Protein AF-A0A8S3JQF2-F1 (afdb_monomer_lite)

Structure (mmCIF, N/CA/C/O backbone):
data_AF-A0A8S3JQF2-F1
#
_entry.id   AF-A0A8S3JQF2-F1
#
loop_
_atom_site.group_PDB
_atom_site.id
_atom_site.type_symbol
_atom_site.label_atom_id
_atom_site.label_alt_id
_atom_site.label_comp_id
_atom_site.label_asym_id
_atom_site.label_entity_id
_atom_site.label_seq_id
_atom_site.pdbx_PDB_ins_code
_atom_site.Cartn_x
_atom_site.Cartn_y
_atom_site.Cartn_z
_atom_site.occupancy
_atom_site.B_iso_or_equiv
_atom_site.auth_seq_id
_atom_site.auth_comp_id
_atom_site.auth_asym_id
_atom_site.auth_atom_id
_atom_site.pdbx_PDB_model_num
ATOM 1 N N . MET A 1 1 ? 35.660 -14.980 5.069 1.00 62.06 1 MET A N 1
ATOM 2 C CA . MET A 1 1 ? 35.853 -14.081 3.912 1.00 62.06 1 MET A CA 1
ATOM 3 C C . MET A 1 1 ? 34.500 -13.905 3.255 1.00 62.06 1 MET A C 1
ATOM 5 O O . MET A 1 1 ? 33.900 -14.907 2.895 1.00 62.06 1 MET A O 1
ATOM 9 N N . GLU A 1 2 ? 33.985 -12.682 3.187 1.00 73.25 2 GLU A N 1
ATOM 10 C CA . GLU A 1 2 ? 32.688 -12.386 2.568 1.00 73.25 2 GLU A CA 1
ATOM 11 C C . GLU A 1 2 ? 32.911 -12.079 1.079 1.00 73.25 2 GLU A C 1
ATOM 13 O O . GLU A 1 2 ? 33.696 -11.195 0.734 1.00 73.25 2 GLU A O 1
ATOM 18 N N . THR A 1 3 ? 32.297 -12.854 0.183 1.00 85.69 3 THR A N 1
ATOM 19 C CA . THR A 1 3 ? 32.453 -12.703 -1.273 1.00 85.69 3 THR A CA 1
ATOM 20 C C . THR A 1 3 ? 31.316 -11.873 -1.861 1.00 85.69 3 THR A C 1
ATOM 22 O O . THR A 1 3 ? 30.150 -12.138 -1.576 1.00 85.69 3 THR A O 1
ATOM 25 N N . LYS A 1 4 ? 31.636 -10.906 -2.729 1.00 88.94 4 LYS A N 1
ATOM 26 C CA . LYS A 1 4 ? 30.643 -10.084 -3.441 1.00 88.94 4 LYS A CA 1
ATOM 27 C C . LYS A 1 4 ? 30.240 -10.741 -4.763 1.00 88.94 4 LYS A C 1
ATOM 29 O O . LYS A 1 4 ? 31.104 -11.056 -5.576 1.00 88.94 4 LYS A O 1
ATOM 34 N N . LEU A 1 5 ? 28.936 -10.902 -4.989 1.00 93.12 5 LEU A N 1
ATOM 35 C CA . LEU A 1 5 ? 28.374 -11.368 -6.259 1.00 93.12 5 LEU A CA 1
ATOM 36 C C . LEU A 1 5 ? 28.147 -10.180 -7.205 1.00 93.12 5 LEU A C 1
ATOM 38 O O . LEU A 1 5 ? 27.530 -9.190 -6.816 1.00 93.12 5 LEU A O 1
ATOM 42 N N . VAL A 1 6 ? 28.615 -10.293 -8.450 1.00 92.62 6 VAL A N 1
ATOM 43 C CA . VAL A 1 6 ? 28.388 -9.304 -9.515 1.00 92.62 6 VAL A CA 1
ATOM 44 C C . VAL A 1 6 ? 27.830 -10.023 -10.739 1.00 92.62 6 VAL A C 1
ATOM 46 O O . VAL A 1 6 ? 28.471 -10.932 -11.260 1.00 92.62 6 VAL A O 1
ATOM 49 N N . THR A 1 7 ? 26.658 -9.597 -11.212 1.00 92.62 7 THR A N 1
ATOM 50 C CA . THR A 1 7 ? 25.999 -10.157 -12.403 1.00 92.62 7 THR A CA 1
ATOM 51 C C . THR A 1 7 ? 26.162 -9.205 -13.586 1.00 92.62 7 THR A C 1
ATOM 53 O O . THR A 1 7 ? 25.896 -8.011 -13.456 1.00 92.62 7 THR A O 1
ATOM 56 N N . LYS A 1 8 ? 26.588 -9.730 -14.740 1.00 93.62 8 LYS A N 1
ATOM 57 C CA . LYS A 1 8 ? 26.714 -9.005 -16.015 1.00 93.62 8 LYS A CA 1
ATOM 58 C C . LYS A 1 8 ? 26.062 -9.813 -17.137 1.00 93.62 8 LYS A C 1
ATOM 60 O O . LYS A 1 8 ? 26.053 -11.041 -17.073 1.00 93.62 8 LYS A O 1
ATOM 65 N N . HIS A 1 9 ? 25.534 -9.124 -18.145 1.00 93.62 9 HIS A N 1
ATOM 66 C CA . HIS A 1 9 ? 24.972 -9.738 -19.348 1.00 93.62 9 HIS A CA 1
ATOM 67 C C . HIS A 1 9 ? 25.983 -9.661 -20.491 1.00 93.62 9 HIS A C 1
ATOM 69 O O . HIS A 1 9 ? 26.677 -8.654 -20.628 1.00 93.62 9 HIS A O 1
ATOM 75 N N . TYR A 1 10 ? 26.059 -10.722 -21.292 1.00 95.44 10 TYR A N 1
ATOM 76 C CA . TYR A 1 10 ? 27.000 -10.842 -22.402 1.00 95.44 10 TYR A CA 1
ATOM 77 C C . TYR A 1 10 ? 26.276 -11.305 -23.662 1.00 95.44 10 TYR A C 1
ATOM 79 O O . TYR A 1 10 ? 25.343 -12.109 -23.568 1.00 95.44 10 TYR A O 1
ATOM 87 N N . LEU A 1 11 ? 26.720 -10.833 -24.828 1.00 94.00 11 LEU A N 1
ATOM 88 C CA . LEU A 1 11 ? 26.262 -11.363 -26.105 1.00 94.00 11 LEU A CA 1
ATOM 89 C C . LEU A 1 11 ? 26.837 -12.779 -26.293 1.00 94.00 11 LEU A C 1
ATOM 91 O O . LEU A 1 11 ? 28.054 -12.941 -26.183 1.00 94.00 11 LEU A O 1
ATOM 95 N N . PRO A 1 12 ? 26.019 -13.808 -26.584 1.00 94.12 12 PRO A N 1
ATOM 96 C CA . PRO A 1 12 ? 26.506 -15.187 -26.669 1.00 94.12 12 PRO A CA 1
ATOM 97 C C . PRO A 1 12 ? 27.572 -15.419 -27.746 1.00 94.12 12 PRO A C 1
ATOM 99 O O . PRO A 1 12 ? 28.424 -16.284 -27.579 1.00 94.12 12 PRO A O 1
ATOM 102 N N . GLU A 1 13 ? 27.515 -14.662 -28.843 1.00 93.88 13 GLU A N 1
ATOM 103 C CA . GLU A 1 13 ? 28.376 -14.877 -30.010 1.00 93.88 13 GLU A CA 1
ATOM 104 C C . GLU A 1 13 ? 29.744 -14.201 -29.872 1.00 93.88 13 GLU A C 1
ATOM 106 O O . GLU A 1 13 ? 30.764 -14.805 -30.194 1.00 93.88 13 GLU A O 1
ATOM 111 N N . THR A 1 14 ? 29.782 -12.962 -29.376 1.00 93.56 14 THR A N 1
ATOM 112 C CA . THR A 1 14 ? 31.012 -12.150 -29.310 1.00 93.56 14 THR A CA 1
ATOM 113 C C . THR A 1 14 ? 31.594 -12.039 -27.902 1.00 93.56 14 THR A C 1
ATOM 115 O O . THR A 1 14 ? 32.706 -11.543 -27.741 1.00 93.56 14 THR A O 1
ATOM 118 N N . ALA A 1 15 ? 30.861 -12.487 -26.875 1.00 93.00 15 ALA A N 1
ATOM 119 C CA . ALA A 1 15 ? 31.178 -12.280 -25.460 1.00 93.00 15 ALA A CA 1
ATOM 120 C C . ALA A 1 15 ? 31.330 -10.798 -25.054 1.00 93.00 15 ALA A C 1
ATOM 122 O O . ALA A 1 15 ? 31.906 -10.486 -24.008 1.00 93.00 15 ALA A O 1
ATOM 123 N N . GLU A 1 16 ? 30.786 -9.875 -25.849 1.00 94.50 16 GLU A N 1
ATOM 124 C CA . GLU A 1 16 ? 30.730 -8.455 -25.510 1.00 94.50 16 GLU A CA 1
ATOM 125 C C . GLU A 1 16 ? 29.735 -8.203 -24.374 1.00 94.50 16 GLU A C 1
ATOM 127 O O . GLU A 1 16 ? 28.718 -8.887 -24.249 1.00 94.50 16 GLU A O 1
ATOM 132 N N . ILE A 1 17 ? 30.034 -7.223 -23.521 1.00 94.94 17 ILE A N 1
ATOM 133 C CA . ILE A 1 17 ? 29.162 -6.845 -22.405 1.00 94.94 17 ILE A CA 1
ATOM 134 C C . ILE A 1 17 ? 27.966 -6.072 -22.956 1.00 94.94 17 ILE A C 1
ATOM 136 O O . ILE A 1 17 ? 28.150 -5.063 -23.628 1.00 94.94 17 ILE A O 1
ATOM 140 N N . LEU A 1 18 ? 26.758 -6.509 -22.605 1.00 94.06 18 LEU A N 1
ATOM 141 C CA . LEU A 1 18 ? 25.521 -5.827 -22.974 1.00 94.06 18 LEU A CA 1
ATOM 142 C C . LEU A 1 18 ? 25.151 -4.781 -21.924 1.00 94.06 18 LEU A C 1
ATOM 144 O O . LEU A 1 18 ? 25.012 -5.092 -20.733 1.00 94.06 18 LEU A O 1
ATOM 148 N N . MET A 1 19 ? 24.955 -3.547 -22.376 1.00 92.62 19 MET A N 1
ATOM 149 C CA . MET A 1 19 ? 24.418 -2.465 -21.562 1.00 92.62 19 MET A CA 1
ATOM 150 C C . MET A 1 19 ? 22.887 -2.547 -21.515 1.00 92.62 19 MET A C 1
ATOM 152 O O . MET A 1 19 ? 22.264 -3.112 -22.412 1.00 92.62 19 MET A O 1
ATOM 156 N N . PRO A 1 20 ? 22.226 -1.948 -20.506 1.00 90.00 20 PRO A N 1
ATOM 157 C CA . PRO A 1 20 ? 20.763 -1.910 -20.459 1.00 90.00 20 PRO A CA 1
ATOM 158 C C . PRO A 1 20 ? 20.104 -1.266 -21.689 1.00 90.00 20 PRO A C 1
ATOM 160 O O . PRO A 1 20 ? 18.951 -1.571 -21.969 1.00 90.00 20 PRO A O 1
ATOM 163 N N . SER A 1 21 ? 20.817 -0.390 -22.405 1.00 91.06 21 SER A N 1
ATOM 164 C CA . SER A 1 21 ? 20.386 0.219 -23.673 1.00 91.06 21 SER A CA 1
ATOM 165 C C . SER A 1 21 ? 20.365 -0.758 -24.846 1.00 91.06 21 SER A C 1
ATOM 167 O O . SER A 1 21 ? 19.629 -0.538 -25.800 1.00 91.06 21 SER A O 1
ATOM 169 N N . ASP A 1 22 ? 21.157 -1.828 -24.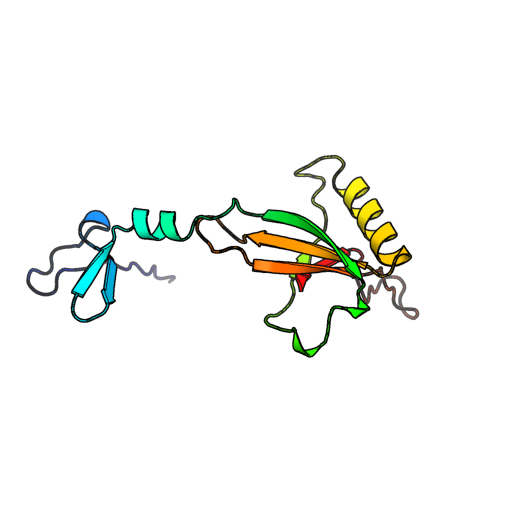773 1.00 91.75 22 ASP A N 1
ATOM 170 C CA . ASP A 1 22 ? 21.308 -2.810 -25.851 1.00 91.75 22 ASP A CA 1
ATOM 171 C C . ASP A 1 22 ? 20.248 -3.921 -25.742 1.00 91.75 22 ASP A C 1
ATOM 173 O O . ASP A 1 22 ? 20.192 -4.836 -26.562 1.00 91.75 22 ASP A O 1
ATOM 177 N N . ILE A 1 23 ? 19.411 -3.863 -24.699 1.00 91.44 23 ILE A N 1
ATOM 178 C CA . ILE A 1 23 ? 18.419 -4.877 -24.356 1.00 91.44 23 ILE A CA 1
ATOM 179 C C . ILE A 1 23 ? 17.020 -4.286 -24.513 1.00 91.44 23 ILE A C 1
ATOM 181 O O . ILE A 1 23 ? 16.657 -3.317 -23.848 1.00 91.44 23 ILE A O 1
ATOM 185 N N . GLN A 1 24 ? 16.197 -4.949 -25.323 1.00 93.62 24 GLN A N 1
ATOM 186 C CA . GLN A 1 24 ? 14.773 -4.652 -25.452 1.00 93.62 24 GLN A CA 1
ATOM 187 C C . GLN A 1 24 ? 13.914 -5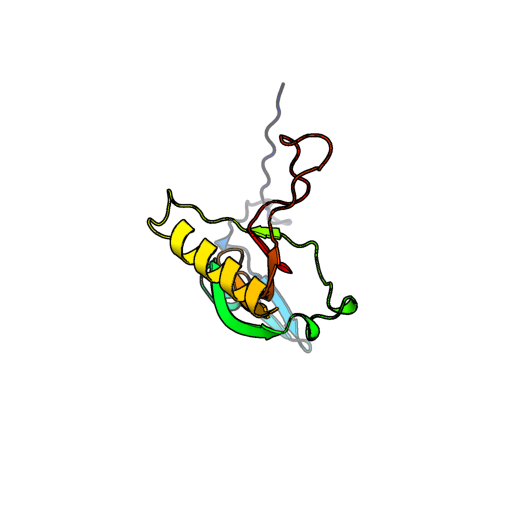.775 -24.874 1.00 93.62 24 GLN A C 1
ATOM 189 O O . GLN A 1 24 ? 14.293 -6.949 -24.845 1.00 93.62 24 GLN A O 1
ATOM 194 N N . TYR A 1 25 ? 12.720 -5.406 -24.427 1.00 93.50 25 TYR A N 1
ATOM 195 C CA . TYR A 1 25 ? 11.682 -6.340 -24.017 1.00 93.50 25 TYR A CA 1
ATOM 196 C C . TYR A 1 25 ? 10.797 -6.662 -25.216 1.00 93.50 25 TYR A C 1
ATOM 198 O O . TYR A 1 25 ? 10.661 -5.859 -26.132 1.00 93.50 25 TYR A O 1
ATOM 206 N N . GLY A 1 26 ? 10.170 -7.834 -25.231 1.00 94.44 26 GLY A N 1
ATOM 207 C CA . GLY A 1 26 ? 9.234 -8.158 -26.297 1.00 94.44 26 GLY A CA 1
ATOM 208 C C . GLY A 1 26 ? 8.184 -9.170 -25.883 1.00 94.44 26 GLY A C 1
ATOM 209 O O . GLY A 1 26 ? 8.439 -10.023 -25.033 1.00 94.44 26 GLY A O 1
ATOM 210 N N . VAL A 1 27 ? 7.006 -9.049 -26.488 1.00 94.94 27 VAL A N 1
ATOM 211 C CA . VAL A 1 27 ? 5.882 -9.973 -26.322 1.00 94.94 27 VAL A CA 1
ATOM 212 C C . VAL A 1 27 ? 5.386 -10.383 -27.704 1.00 94.94 27 VAL A C 1
ATOM 214 O O . VAL A 1 27 ? 5.148 -9.531 -28.561 1.00 94.94 27 VAL A O 1
ATOM 217 N N . ASP A 1 28 ? 5.216 -11.685 -27.914 1.00 95.94 28 ASP A N 1
ATOM 218 C CA . ASP A 1 28 ? 4.669 -12.225 -29.155 1.00 95.94 28 ASP A CA 1
ATOM 219 C C . ASP A 1 28 ? 3.136 -12.264 -29.080 1.00 95.94 28 ASP A C 1
ATOM 221 O O . ASP A 1 28 ? 2.550 -12.908 -28.209 1.00 95.94 28 ASP A O 1
ATOM 225 N N . VAL A 1 29 ? 2.476 -11.561 -30.001 1.00 95.19 29 VAL A N 1
ATOM 226 C CA . VAL A 1 29 ? 1.015 -11.470 -30.108 1.00 95.19 29 VAL A CA 1
ATOM 227 C C . VAL A 1 29 ? 0.603 -11.802 -31.540 1.00 95.19 29 VAL A C 1
ATOM 229 O O . VAL A 1 29 ? 0.947 -11.082 -32.473 1.00 95.19 29 VAL A O 1
ATOM 232 N N . SER A 1 30 ? -0.165 -12.879 -31.731 1.00 91.06 30 SER A N 1
ATOM 233 C CA . SER A 1 30 ? -0.702 -13.294 -33.045 1.00 91.06 30 SER A CA 1
ATOM 234 C C . SER A 1 30 ? 0.355 -13.338 -34.164 1.00 91.06 30 SER A C 1
ATOM 236 O O . SER A 1 30 ? 0.189 -12.721 -35.216 1.00 91.06 30 SER A O 1
ATOM 238 N N . ASN A 1 31 ? 1.462 -14.048 -33.922 1.00 92.81 31 ASN A N 1
ATOM 239 C CA . ASN A 1 31 ? 2.616 -14.175 -34.829 1.00 92.81 31 ASN A CA 1
ATOM 240 C C . ASN A 1 31 ? 3.344 -12.858 -35.153 1.00 92.81 31 ASN A C 1
ATOM 242 O O . ASN A 1 31 ? 4.105 -12.793 -36.118 1.00 92.81 31 ASN A O 1
ATOM 246 N N . ARG A 1 32 ? 3.136 -11.803 -34.359 1.00 94.25 32 ARG A N 1
ATOM 247 C CA . ARG A 1 32 ? 3.902 -10.556 -34.436 1.00 94.25 32 ARG A CA 1
ATOM 248 C C . ARG A 1 32 ? 4.613 -10.311 -33.116 1.00 94.25 32 ARG A C 1
ATOM 250 O O . ARG A 1 32 ? 3.988 -10.383 -32.061 1.00 94.25 32 ARG A O 1
ATOM 257 N N . ARG A 1 33 ? 5.900 -9.979 -33.183 1.00 95.31 33 ARG A N 1
ATOM 258 C CA . ARG A 1 33 ? 6.679 -9.591 -32.008 1.00 95.31 33 ARG A CA 1
ATOM 259 C C . ARG A 1 33 ? 6.563 -8.091 -31.789 1.00 95.31 33 ARG A C 1
ATOM 261 O O . ARG A 1 33 ? 6.955 -7.313 -32.654 1.00 95.31 33 ARG A O 1
ATOM 268 N N . VAL A 1 34 ? 6.020 -7.695 -30.644 1.00 95.12 34 VAL A N 1
ATOM 269 C CA . VAL A 1 34 ? 5.967 -6.293 -30.218 1.00 95.12 34 VAL A CA 1
ATOM 270 C C . VAL A 1 34 ? 7.145 -6.052 -29.291 1.00 95.12 34 VAL A C 1
ATOM 272 O O . VAL A 1 34 ? 7.280 -6.755 -28.289 1.00 95.12 34 VAL A O 1
ATOM 275 N N . LEU A 1 35 ? 8.008 -5.107 -29.653 1.00 95.38 35 LEU A N 1
ATOM 276 C CA . LEU A 1 35 ? 9.185 -4.729 -28.875 1.00 95.38 35 LEU A CA 1
ATOM 277 C C . LEU A 1 35 ? 8.871 -3.507 -28.013 1.00 95.38 35 LEU A C 1
ATOM 279 O O . LEU A 1 35 ? 8.064 -2.669 -28.407 1.00 95.38 35 LEU A O 1
ATOM 283 N N . PHE A 1 36 ? 9.506 -3.440 -26.849 1.00 95.19 36 PHE A N 1
ATOM 284 C CA . PHE A 1 36 ? 9.382 -2.350 -25.896 1.00 95.19 36 PHE A CA 1
ATOM 285 C C . PHE A 1 36 ? 10.741 -2.002 -25.306 1.00 95.19 36 PHE A C 1
ATOM 287 O O . PHE A 1 36 ? 11.506 -2.889 -24.907 1.00 95.19 36 PHE A O 1
ATOM 294 N N . ASP A 1 37 ? 10.986 -0.715 -25.132 1.00 94.00 37 ASP A N 1
ATOM 295 C CA . ASP A 1 37 ? 12.121 -0.244 -24.354 1.00 94.00 37 ASP A CA 1
ATOM 296 C C . ASP A 1 37 ? 11.853 -0.383 -22.847 1.00 94.00 37 ASP A C 1
ATOM 298 O O . ASP A 1 37 ? 10.715 -0.471 -22.366 1.00 94.00 37 ASP A O 1
ATOM 302 N N . ALA A 1 38 ? 12.926 -0.378 -22.053 1.00 91.50 38 ALA A N 1
ATOM 303 C CA . ALA A 1 38 ? 12.829 -0.480 -20.597 1.00 91.50 38 ALA A CA 1
ATOM 304 C C . ALA A 1 38 ? 11.955 0.622 -19.976 1.00 91.50 38 ALA A C 1
ATOM 306 O O . ALA A 1 38 ? 11.267 0.388 -18.976 1.00 91.50 38 ALA A O 1
ATOM 307 N N . ASP A 1 39 ? 11.977 1.818 -20.559 1.00 92.19 39 ASP A N 1
ATOM 308 C CA . ASP A 1 39 ? 11.203 2.957 -20.077 1.00 92.19 39 ASP A CA 1
ATOM 309 C C . ASP A 1 39 ? 9.733 2.888 -20.493 1.00 92.19 39 ASP A C 1
ATOM 311 O O . ASP A 1 39 ? 8.869 3.252 -19.694 1.00 92.19 39 ASP A O 1
ATOM 315 N N . GLU A 1 40 ? 9.421 2.305 -21.650 1.00 93.50 40 GLU A N 1
ATOM 316 C CA . GLU A 1 40 ? 8.040 2.027 -22.054 1.00 93.50 40 GLU A CA 1
ATOM 317 C C . GLU A 1 40 ? 7.391 1.014 -21.110 1.00 93.50 40 GLU A C 1
ATOM 319 O O . GLU A 1 40 ? 6.293 1.245 -20.600 1.00 93.50 40 GLU A O 1
ATOM 324 N N . ILE A 1 41 ? 8.104 -0.064 -20.761 1.00 92.06 41 ILE A N 1
ATOM 325 C CA . ILE A 1 41 ? 7.626 -1.042 -19.772 1.00 92.06 41 ILE A CA 1
ATOM 326 C C . ILE A 1 41 ? 7.355 -0.383 -18.410 1.00 92.06 41 ILE A C 1
ATOM 328 O O . ILE A 1 41 ? 6.391 -0.744 -17.725 1.00 92.06 41 ILE A O 1
ATOM 332 N N . LYS A 1 42 ? 8.189 0.575 -17.985 1.00 90.75 42 LYS A N 1
ATOM 333 C CA . LYS A 1 42 ? 7.958 1.334 -16.743 1.00 90.75 42 LYS A CA 1
ATOM 334 C C . LYS A 1 42 ? 6.743 2.250 -16.867 1.00 90.75 42 LYS A C 1
ATOM 336 O O . LYS A 1 42 ? 5.942 2.290 -15.934 1.00 90.75 42 LYS A O 1
ATOM 341 N N . ALA A 1 43 ? 6.605 2.949 -17.992 1.00 91.81 43 ALA A N 1
ATOM 342 C CA . ALA A 1 43 ? 5.505 3.867 -18.260 1.00 91.81 43 ALA A CA 1
ATOM 343 C C . ALA A 1 43 ? 4.155 3.139 -18.278 1.00 91.81 43 ALA A C 1
ATOM 345 O O . ALA A 1 43 ? 3.228 3.574 -17.601 1.00 91.81 43 ALA A O 1
ATOM 346 N N . ILE A 1 44 ? 4.073 1.975 -18.932 1.00 91.44 44 ILE A N 1
ATOM 347 C CA . ILE A 1 44 ? 2.865 1.131 -18.970 1.00 91.44 44 ILE A CA 1
ATOM 348 C C . ILE A 1 44 ? 2.411 0.730 -17.557 1.00 91.44 44 ILE A C 1
ATOM 350 O O . ILE A 1 44 ? 1.218 0.621 -17.283 1.00 91.44 44 ILE A O 1
ATOM 354 N N . LYS A 1 45 ? 3.351 0.510 -16.631 1.00 89.12 45 LYS A N 1
ATOM 355 C CA . LYS A 1 45 ? 3.046 0.120 -15.243 1.00 89.12 45 LYS A CA 1
ATOM 356 C C . LYS A 1 45 ? 2.774 1.304 -14.314 1.00 89.12 45 LYS A C 1
ATOM 358 O O . LYS A 1 45 ? 2.463 1.081 -13.141 1.00 89.12 45 LYS A O 1
ATOM 363 N N . LYS A 1 46 ? 2.941 2.545 -14.773 1.00 90.88 46 LYS A N 1
ATOM 364 C CA . LYS A 1 46 ? 2.777 3.746 -13.952 1.00 90.88 46 LYS A CA 1
ATOM 365 C C . LYS A 1 46 ? 1.339 4.257 -14.056 1.00 90.88 46 LYS A C 1
ATOM 367 O O . LYS A 1 46 ? 0.984 4.925 -15.017 1.00 90.88 46 LYS A O 1
ATOM 372 N N . PHE A 1 47 ? 0.540 3.979 -13.029 1.00 88.56 47 PHE A N 1
ATOM 373 C CA . PHE A 1 47 ? -0.843 4.465 -12.929 1.00 88.56 47 PHE A CA 1
ATOM 374 C C . PHE A 1 47 ? -0.972 5.616 -11.931 1.00 88.56 47 PHE A C 1
ATOM 376 O O . PHE A 1 47 ? -1.454 6.689 -12.270 1.00 88.56 47 PHE A O 1
ATOM 383 N N . THR A 1 48 ? -0.523 5.386 -10.699 1.00 91.62 48 THR A N 1
ATOM 384 C CA . THR A 1 48 ? -0.619 6.321 -9.574 1.00 91.62 48 THR A CA 1
ATOM 385 C C . THR A 1 48 ? 0.703 6.369 -8.821 1.00 91.62 48 THR A C 1
ATOM 387 O O . THR A 1 48 ? 1.523 5.449 -8.923 1.00 91.62 48 THR A O 1
ATOM 390 N N . ASP A 1 49 ? 0.932 7.448 -8.077 1.00 93.38 49 ASP A N 1
ATOM 391 C CA . ASP A 1 49 ? 2.091 7.542 -7.195 1.00 93.38 49 ASP A CA 1
ATOM 392 C C . ASP A 1 49 ? 1.950 6.606 -5.979 1.00 93.38 49 ASP A C 1
ATOM 394 O O . ASP A 1 49 ? 0.838 6.188 -5.639 1.00 93.38 49 ASP A O 1
ATOM 398 N N . PRO A 1 50 ? 3.067 6.217 -5.335 1.00 95.50 50 PRO A N 1
ATOM 399 C CA . PRO A 1 50 ? 3.035 5.323 -4.184 1.00 95.50 50 PRO A CA 1
ATOM 400 C C . PRO A 1 50 ? 2.245 5.913 -3.017 1.00 95.50 50 PRO A C 1
ATOM 402 O O . PRO A 1 50 ? 2.435 7.075 -2.666 1.00 95.50 50 PRO A O 1
ATOM 405 N N . GLY A 1 51 ? 1.418 5.089 -2.380 1.00 94.88 51 GLY A N 1
ATOM 406 C CA . GLY A 1 51 ? 0.616 5.483 -1.228 1.00 94.88 51 GLY A CA 1
ATOM 407 C C . GLY A 1 51 ? -0.789 4.896 -1.244 1.00 94.88 51 GLY A C 1
ATOM 408 O O . GLY A 1 51 ? -1.111 4.001 -2.033 1.00 94.88 51 GLY A O 1
ATOM 409 N N . PHE A 1 52 ? -1.612 5.417 -0.338 1.00 95.00 52 PHE A N 1
ATOM 410 C CA . PHE A 1 52 ? -3.027 5.095 -0.219 1.00 95.00 52 PHE A CA 1
ATOM 411 C C . PHE A 1 52 ? -3.860 6.270 -0.718 1.00 95.00 52 PHE A C 1
ATOM 413 O O . PHE A 1 52 ? -3.704 7.394 -0.246 1.00 95.00 52 PHE A O 1
ATOM 420 N N . GLN A 1 53 ? -4.784 5.993 -1.628 1.00 95.62 53 GLN A N 1
ATOM 421 C CA . GLN A 1 53 ? -5.793 6.939 -2.073 1.00 95.62 53 GLN A CA 1
ATOM 422 C C . GLN A 1 53 ? -7.164 6.439 -1.621 1.00 95.62 53 GLN A C 1
ATOM 424 O O . GLN A 1 53 ? -7.605 5.365 -2.030 1.00 95.62 53 GLN A O 1
ATOM 429 N N . ILE A 1 54 ? -7.829 7.207 -0.757 1.00 96.19 54 ILE A N 1
ATOM 430 C CA . ILE A 1 54 ? -9.162 6.866 -0.250 1.00 96.19 54 ILE A CA 1
ATOM 431 C C . ILE A 1 54 ? -10.170 6.999 -1.392 1.00 96.19 54 ILE A C 1
ATOM 433 O O . ILE A 1 54 ? -10.286 8.056 -2.008 1.00 96.19 54 ILE A O 1
ATOM 437 N N . LEU A 1 55 ? -10.907 5.921 -1.653 1.00 96.69 55 LEU A N 1
ATOM 438 C CA . LEU A 1 55 ? -12.010 5.893 -2.613 1.00 96.69 55 LEU A CA 1
ATOM 439 C C . LEU A 1 55 ? -13.362 6.083 -1.917 1.00 96.69 55 LEU A C 1
ATOM 441 O O . LEU A 1 55 ? -14.284 6.645 -2.500 1.00 96.69 55 LEU A O 1
ATOM 445 N N . GLY A 1 56 ? -13.491 5.621 -0.670 1.00 97.06 56 GLY A N 1
ATOM 446 C CA . GLY A 1 56 ? -14.705 5.795 0.121 1.00 97.06 56 GLY A CA 1
ATOM 447 C C . GLY A 1 56 ? -14.752 4.904 1.357 1.00 97.06 56 GLY A C 1
ATOM 448 O O . GLY A 1 56 ? -13.749 4.323 1.764 1.00 97.06 56 GLY A O 1
ATOM 449 N N . PHE A 1 57 ? -15.943 4.776 1.939 1.00 97.31 57 PHE A N 1
ATOM 450 C CA . PHE A 1 57 ? -16.203 3.967 3.131 1.00 97.31 57 PHE A CA 1
ATOM 451 C C . PHE A 1 57 ? -17.293 2.940 2.826 1.00 97.31 57 PHE A C 1
ATOM 453 O O . PHE A 1 57 ? -18.283 3.264 2.168 1.00 97.31 57 PHE A O 1
ATOM 460 N N . LYS A 1 58 ? -17.135 1.707 3.312 1.00 96.69 58 LYS A N 1
ATOM 461 C CA . LYS A 1 58 ? -18.097 0.615 3.099 1.00 96.69 58 LYS A CA 1
ATOM 462 C C . LYS A 1 58 ? -18.294 -0.187 4.386 1.00 96.69 58 LYS A C 1
ATOM 464 O O . LYS A 1 58 ? -17.389 -0.263 5.207 1.00 96.69 58 LYS A O 1
ATOM 469 N N . ASN A 1 59 ? -19.473 -0.775 4.582 1.00 97.12 59 ASN A N 1
ATOM 470 C CA . ASN A 1 59 ? -19.754 -1.599 5.764 1.00 97.12 59 ASN A CA 1
ATOM 471 C C . ASN A 1 59 ? -18.866 -2.846 5.808 1.00 97.12 59 ASN A C 1
ATOM 473 O O . ASN A 1 59 ? -18.662 -3.496 4.780 1.00 97.12 59 ASN A O 1
ATOM 477 N N . LEU A 1 60 ? -18.419 -3.226 7.008 1.00 94.62 60 LEU A N 1
ATOM 478 C CA . LEU A 1 60 ? -17.616 -4.435 7.231 1.00 94.62 60 LEU A CA 1
ATOM 479 C C . LEU A 1 60 ? -18.333 -5.722 6.806 1.00 94.62 60 LEU A C 1
ATOM 481 O O . LEU A 1 60 ? -17.687 -6.651 6.334 1.00 94.62 60 LEU A O 1
ATOM 485 N N . SER A 1 61 ? -19.667 -5.744 6.846 1.00 94.44 61 SER A N 1
ATOM 486 C CA . SER A 1 61 ? -20.479 -6.868 6.357 1.00 94.44 61 SER A CA 1
ATOM 487 C C . SER A 1 61 ? -20.304 -7.170 4.865 1.00 94.44 61 SER A C 1
ATOM 489 O O . SER A 1 61 ? -20.603 -8.275 4.422 1.00 94.44 61 SER A O 1
ATOM 491 N N . CYS A 1 62 ? -19.819 -6.212 4.071 1.00 93.88 62 CYS A N 1
ATOM 492 C CA . CYS A 1 62 ? -19.543 -6.427 2.653 1.00 93.88 62 CYS A CA 1
ATOM 493 C C . CYS A 1 62 ? -18.200 -7.123 2.388 1.00 93.88 62 CYS A C 1
ATOM 495 O O . CYS A 1 62 ? -17.910 -7.439 1.231 1.00 93.88 62 CYS A O 1
ATOM 497 N N . LEU A 1 63 ? -17.362 -7.304 3.412 1.00 92.69 63 LEU A N 1
ATOM 498 C CA . LEU A 1 63 ? -16.079 -7.981 3.298 1.00 92.69 63 LEU A CA 1
ATOM 499 C C . LEU A 1 63 ? -16.244 -9.448 3.709 1.00 92.69 63 LEU A C 1
ATOM 501 O O . LEU A 1 63 ? -16.410 -9.765 4.883 1.00 92.69 63 LEU A O 1
ATOM 505 N N . LEU A 1 64 ? -16.236 -10.343 2.723 1.00 93.38 64 LEU A N 1
ATOM 506 C CA . LEU A 1 64 ? -16.452 -11.771 2.934 1.00 93.38 64 LEU A CA 1
ATOM 507 C C . LEU A 1 64 ? -15.111 -12.503 3.112 1.00 93.38 64 LEU A C 1
ATOM 509 O O . LEU A 1 64 ? -14.135 -12.128 2.462 1.00 93.38 64 LEU A O 1
ATOM 513 N N . PRO A 1 65 ? -15.046 -13.586 3.912 1.00 88.62 65 PRO A N 1
ATOM 514 C CA . PRO A 1 65 ? -13.793 -14.308 4.168 1.00 88.62 65 PRO A CA 1
ATOM 515 C C . PRO A 1 65 ? -13.083 -14.837 2.913 1.00 88.62 65 PRO A C 1
ATOM 517 O O . PRO A 1 65 ? -11.860 -14.934 2.885 1.00 88.62 65 PRO A O 1
ATOM 520 N N . HIS A 1 66 ? -13.837 -15.155 1.857 1.00 92.44 66 HIS A N 1
ATOM 521 C CA . HIS A 1 66 ? -13.296 -15.659 0.592 1.00 92.44 66 HIS A CA 1
ATOM 522 C C . HIS A 1 66 ? -12.728 -14.563 -0.324 1.00 92.44 66 HIS A C 1
ATOM 524 O O . HIS A 1 66 ? -12.183 -14.880 -1.376 1.00 92.44 66 HIS A O 1
ATOM 530 N N . HIS A 1 67 ? -12.827 -13.283 0.054 1.00 92.00 67 HIS A N 1
ATOM 531 C CA . HIS A 1 67 ? -12.144 -12.192 -0.650 1.00 92.00 67 HIS A CA 1
ATOM 532 C C . HIS A 1 67 ? -10.641 -12.122 -0.323 1.00 92.00 67 HIS A C 1
ATOM 534 O O . HIS A 1 67 ? -9.957 -11.211 -0.783 1.00 92.00 67 HIS A O 1
ATOM 540 N N . TYR A 1 68 ? -10.117 -13.063 0.466 1.00 91.00 68 TYR A N 1
ATOM 541 C CA . TYR A 1 68 ? -8.716 -13.102 0.857 1.00 91.00 68 TYR A CA 1
ATOM 542 C C . TYR A 1 68 ? -7.821 -13.429 -0.341 1.00 91.00 68 TYR A C 1
ATOM 544 O O . TYR A 1 68 ? -7.922 -14.505 -0.927 1.00 91.00 68 TYR A O 1
ATOM 552 N N . VAL A 1 69 ? -6.909 -12.514 -0.678 1.00 90.06 69 VAL A N 1
ATOM 553 C CA . VAL A 1 69 ? -5.954 -12.704 -1.786 1.00 90.06 69 VAL A CA 1
ATOM 554 C C . VAL A 1 69 ? -4.518 -12.826 -1.283 1.00 90.06 69 VAL A C 1
ATOM 556 O O . VAL A 1 69 ? -3.734 -13.596 -1.839 1.00 90.06 69 VAL A O 1
ATOM 559 N N . LYS A 1 70 ? -4.135 -12.042 -0.267 1.00 88.12 70 LYS A N 1
ATOM 560 C CA . LYS A 1 70 ? -2.761 -11.966 0.252 1.00 88.12 70 LYS A CA 1
ATOM 561 C C . LYS A 1 70 ? -2.745 -11.675 1.753 1.00 88.12 70 LYS A C 1
ATOM 563 O O . LYS A 1 70 ? -3.715 -11.119 2.261 1.00 88.12 70 LYS A O 1
ATOM 568 N N . PRO A 1 71 ? -1.635 -11.988 2.448 1.00 91.06 71 PRO A N 1
ATOM 569 C CA . PRO A 1 71 ? -1.434 -11.558 3.824 1.00 91.06 71 PRO A CA 1
ATOM 570 C C . PRO A 1 71 ? -1.573 -10.043 3.951 1.00 91.06 71 PRO A C 1
ATOM 572 O O . PRO A 1 71 ? -1.011 -9.287 3.150 1.00 91.06 71 PRO A O 1
ATOM 575 N N . GLY A 1 72 ? -2.339 -9.630 4.956 1.00 88.06 72 GLY A N 1
ATOM 576 C CA . GLY A 1 72 ? -2.566 -8.226 5.231 1.00 88.06 72 GLY A CA 1
ATOM 577 C C . GLY A 1 72 ? -1.330 -7.541 5.803 1.00 88.06 72 GLY A C 1
ATOM 578 O O . GLY A 1 72 ? -0.412 -8.186 6.311 1.00 88.06 72 GLY A O 1
ATOM 57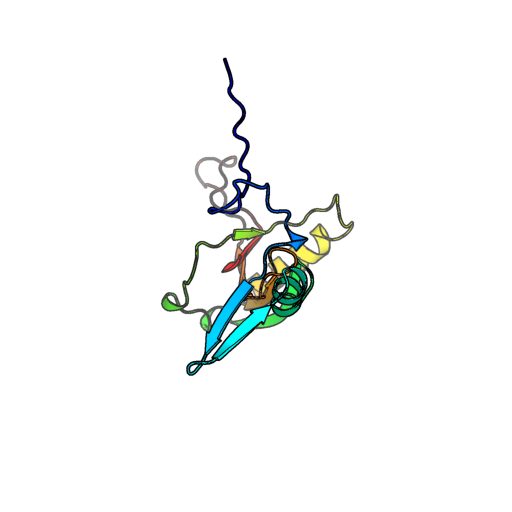9 N N . HIS A 1 73 ? -1.314 -6.218 5.706 1.00 93.94 73 HIS A N 1
ATOM 580 C CA . HIS A 1 73 ? -0.323 -5.375 6.377 1.00 93.94 73 HIS A CA 1
ATOM 581 C C . HIS A 1 73 ? -1.004 -4.618 7.513 1.00 93.94 73 HIS A C 1
ATOM 583 O O . HIS A 1 73 ? -2.221 -4.482 7.519 1.00 93.94 73 HIS A O 1
ATOM 589 N N . PHE A 1 74 ? -0.231 -4.081 8.446 1.00 94.69 74 PHE A N 1
ATOM 590 C CA . PHE A 1 74 ? -0.750 -3.191 9.477 1.00 94.69 74 PHE A CA 1
ATOM 591 C C . PHE A 1 74 ? -0.200 -1.787 9.250 1.00 94.69 74 PHE A C 1
ATOM 593 O O . PHE A 1 74 ? 1.004 -1.631 9.037 1.00 94.69 74 PHE A O 1
ATOM 600 N N . ILE A 1 75 ? -1.071 -0.778 9.266 1.00 94.81 75 ILE A N 1
ATOM 601 C CA . ILE A 1 75 ? -0.671 0.624 9.123 1.00 94.81 75 ILE A CA 1
ATOM 602 C C . ILE A 1 75 ? -0.898 1.390 10.421 1.00 94.81 75 ILE A C 1
ATOM 604 O O . ILE A 1 75 ? -1.903 1.211 11.112 1.00 94.81 75 ILE A O 1
ATOM 608 N N . TYR A 1 76 ? 0.053 2.273 10.710 1.00 94.69 76 TYR A N 1
ATOM 609 C CA . TYR A 1 76 ? 0.067 3.166 11.858 1.00 94.69 76 TYR A CA 1
ATOM 610 C C . TYR A 1 76 ? 0.595 4.539 11.404 1.00 94.69 76 TYR A C 1
ATOM 612 O O . TYR A 1 76 ? 1.425 4.575 10.488 1.00 94.69 76 TYR A O 1
ATOM 620 N N . PRO A 1 77 ? 0.109 5.661 11.965 1.00 94.50 77 PRO A N 1
ATOM 621 C CA . PRO A 1 77 ? 0.523 6.994 11.543 1.00 94.50 77 PRO A CA 1
ATOM 622 C C . PRO A 1 77 ? 1.993 7.261 11.877 1.00 94.50 77 PRO A C 1
ATOM 624 O O . PRO A 1 77 ? 2.507 6.799 12.896 1.00 94.50 77 PRO A O 1
ATOM 627 N N . ASP A 1 78 ? 2.648 8.049 11.024 1.00 93.31 78 ASP A N 1
ATOM 628 C CA . ASP A 1 78 ? 4.002 8.551 11.252 1.00 93.31 78 ASP A CA 1
ATOM 629 C C . ASP A 1 78 ? 3.984 10.075 11.429 1.00 93.31 78 ASP A C 1
ATOM 631 O O . ASP A 1 78 ? 4.072 10.847 10.470 1.00 93.31 78 ASP A O 1
ATOM 635 N N . GLU A 1 79 ? 3.885 10.500 12.690 1.00 93.31 79 GLU A N 1
ATOM 636 C CA . GLU A 1 79 ? 3.866 11.912 13.090 1.00 93.31 79 GLU A CA 1
ATOM 637 C C . GLU A 1 79 ? 5.158 12.652 12.721 1.00 93.31 79 GLU A C 1
ATOM 639 O O . GLU A 1 79 ? 5.153 13.869 12.562 1.00 93.31 79 GLU A O 1
ATOM 644 N N . LYS A 1 80 ? 6.277 11.932 12.566 1.00 94.44 80 LYS A N 1
ATOM 645 C CA . LYS A 1 80 ? 7.564 12.550 12.219 1.00 94.44 80 LYS A CA 1
ATOM 646 C C . LYS A 1 80 ? 7.591 13.020 10.772 1.00 94.44 80 LYS A C 1
ATOM 648 O O . LYS A 1 80 ? 8.333 13.944 10.451 1.00 94.44 80 LYS A O 1
ATOM 653 N N . TYR A 1 81 ? 6.832 12.352 9.906 1.00 93.44 81 TYR A N 1
ATOM 654 C CA . TYR A 1 81 ? 6.769 12.681 8.489 1.00 93.44 81 TYR A CA 1
ATOM 655 C C . TYR A 1 81 ? 5.711 13.752 8.203 1.00 93.44 81 TYR A C 1
ATOM 657 O O . TYR A 1 81 ? 5.980 14.691 7.456 1.00 93.44 81 TYR A O 1
ATOM 665 N N . ILE A 1 82 ? 4.518 13.628 8.801 1.00 93.75 82 ILE A N 1
ATOM 666 C CA . ILE A 1 82 ? 3.422 14.599 8.668 1.00 93.75 82 ILE A CA 1
ATOM 667 C C . ILE A 1 82 ? 2.830 14.879 10.051 1.00 93.75 82 ILE A C 1
ATOM 669 O O . ILE A 1 82 ? 2.203 14.006 10.660 1.00 93.75 82 ILE A O 1
ATOM 673 N N . GLU A 1 83 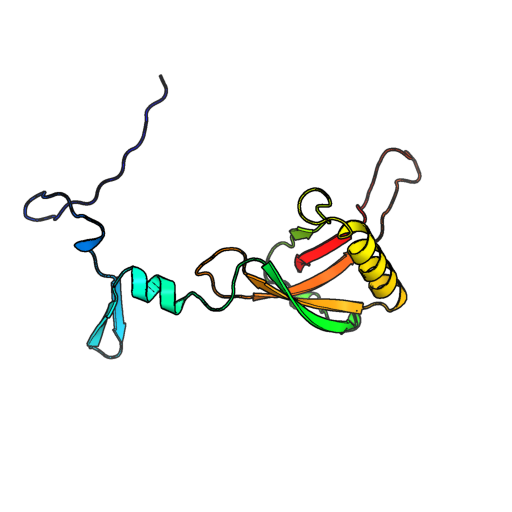? 2.980 16.120 10.509 1.00 95.25 83 GLU A N 1
ATOM 674 C CA . GLU A 1 83 ? 2.378 16.611 11.749 1.00 95.25 83 GLU A CA 1
ATOM 675 C C . GLU A 1 83 ? 0.841 16.635 11.642 1.00 95.25 83 GLU A C 1
ATOM 677 O O . GLU A 1 83 ? 0.267 16.970 10.603 1.00 95.25 83 GLU A O 1
ATOM 682 N N . GLY A 1 84 ? 0.155 16.237 12.710 1.00 93.56 84 GLY A N 1
ATOM 683 C CA . GLY A 1 84 ? -1.295 16.078 12.780 1.00 93.56 84 GLY A CA 1
ATOM 684 C C . GLY A 1 84 ? -1.817 14.746 12.229 1.00 93.56 84 GLY A C 1
ATOM 685 O O . GLY A 1 84 ? -3.017 14.468 12.349 1.00 93.56 84 GLY A O 1
ATOM 686 N N . SER A 1 85 ? -0.953 13.895 11.661 1.00 94.44 85 SER A N 1
ATOM 687 C CA . SER A 1 85 ? -1.366 12.615 11.071 1.00 94.44 85 SER A CA 1
ATOM 688 C C . SER A 1 85 ? -1.950 11.659 12.110 1.00 94.44 85 SER A C 1
ATOM 690 O O . SER A 1 85 ? -2.973 11.027 11.844 1.00 94.44 85 SER A O 1
ATOM 692 N N . SER A 1 86 ? -1.394 11.615 13.322 1.00 94.81 86 SER A N 1
ATOM 693 C CA . SER A 1 86 ? -1.900 10.782 14.419 1.00 94.81 86 SER A CA 1
ATOM 694 C C . SER A 1 86 ? -3.290 11.216 14.871 1.00 94.81 86 SER A C 1
ATOM 696 O O . SER A 1 86 ? -4.142 10.376 15.158 1.00 94.81 86 SER A O 1
ATOM 698 N N . CYS A 1 87 ? -3.554 12.526 14.902 1.00 95.75 87 CYS A N 1
ATOM 699 C CA . CYS A 1 87 ? -4.864 13.066 15.266 1.00 95.75 87 CYS A CA 1
ATOM 700 C C . CYS A 1 87 ? -5.935 12.644 14.249 1.00 95.75 87 CYS A C 1
ATOM 702 O O . CYS A 1 87 ? -6.956 12.058 14.624 1.00 95.75 87 CYS A O 1
ATOM 704 N N . LEU A 1 88 ? -5.669 12.861 12.955 1.00 95.19 88 LEU A N 1
ATOM 705 C CA . LEU A 1 88 ? -6.577 12.464 11.876 1.00 95.19 88 LEU A CA 1
ATOM 706 C C . LEU A 1 88 ? -6.781 10.945 11.835 1.00 95.19 88 LEU A C 1
ATOM 708 O O . LEU A 1 88 ? -7.913 10.474 11.715 1.00 95.19 88 LEU A O 1
ATOM 712 N N . PHE A 1 89 ? -5.699 10.179 11.964 1.00 96.12 89 PHE A N 1
ATOM 713 C CA . PHE A 1 89 ? -5.739 8.722 11.961 1.00 96.12 89 PHE A CA 1
ATOM 714 C C . PHE A 1 89 ? -6.604 8.179 13.102 1.00 96.12 89 PHE A C 1
ATOM 716 O O . PHE A 1 89 ? -7.481 7.349 12.867 1.00 96.12 89 PHE A O 1
ATOM 723 N N . ASN A 1 90 ? -6.427 8.694 14.322 1.00 95.44 90 ASN A N 1
ATOM 724 C CA . ASN A 1 90 ? -7.225 8.292 15.480 1.00 95.44 90 ASN A CA 1
ATOM 725 C C . ASN A 1 90 ? -8.702 8.676 15.326 1.00 95.44 90 ASN A C 1
ATOM 727 O O . ASN A 1 90 ? -9.585 7.891 15.677 1.00 95.44 90 ASN A O 1
ATOM 731 N N . ALA A 1 91 ? -8.990 9.856 14.769 1.00 96.38 91 ALA A N 1
ATOM 732 C CA . ALA A 1 91 ? -10.360 10.278 14.490 1.00 96.38 91 ALA A CA 1
ATOM 733 C C . ALA A 1 91 ? -11.041 9.358 13.462 1.00 96.38 91 ALA A C 1
ATOM 735 O O . ALA A 1 91 ? -12.179 8.928 13.677 1.00 96.38 91 ALA A O 1
ATOM 736 N N . LEU A 1 92 ? -10.336 9.012 12.377 1.00 96.06 92 LEU A N 1
ATOM 737 C CA . LEU A 1 92 ? -10.812 8.071 11.360 1.00 96.06 92 LEU A CA 1
ATOM 738 C C . LEU A 1 92 ? -11.058 6.686 11.953 1.00 96.06 92 LEU A C 1
ATOM 740 O O . LEU A 1 92 ? -12.127 6.116 11.741 1.00 96.06 92 LEU A O 1
ATOM 744 N N . LEU A 1 93 ? -10.102 6.170 12.723 1.00 96.69 93 LEU A N 1
ATOM 745 C CA . LEU A 1 93 ? -10.184 4.858 13.350 1.00 96.69 93 LEU A CA 1
ATOM 746 C C . LEU A 1 93 ? -11.388 4.761 14.284 1.00 96.69 93 LEU A C 1
ATOM 748 O O . LEU A 1 93 ? -12.222 3.869 14.131 1.00 96.69 93 LEU A O 1
ATOM 752 N N . LYS A 1 94 ? -11.548 5.747 15.174 1.00 96.44 94 LYS A N 1
ATOM 753 C CA . LYS A 1 94 ? -12.689 5.821 16.089 1.00 96.44 94 LYS A CA 1
ATOM 754 C C . LYS A 1 94 ? -14.020 5.835 15.334 1.00 96.44 94 LYS A C 1
ATOM 756 O O . LYS A 1 94 ? -14.928 5.086 15.680 1.00 96.44 94 LYS A O 1
ATOM 761 N N . LYS A 1 95 ? -14.137 6.636 14.270 1.00 97.00 95 LYS A N 1
ATOM 762 C CA . LYS A 1 95 ? -15.376 6.723 13.478 1.00 97.00 95 LYS A CA 1
ATOM 763 C C . LYS A 1 95 ? -15.672 5.457 12.677 1.00 97.00 95 LYS A C 1
ATOM 765 O O . LYS A 1 95 ? -16.841 5.097 12.547 1.00 97.00 95 LYS A O 1
ATOM 770 N N . CYS A 1 96 ? -14.649 4.781 12.162 1.00 96.88 96 CYS A N 1
ATOM 771 C CA . CYS A 1 96 ? -14.809 3.516 11.446 1.00 96.88 96 CYS A CA 1
ATOM 772 C C . CYS A 1 96 ? -15.269 2.393 12.386 1.00 96.88 96 CYS A C 1
ATOM 774 O O . CYS A 1 96 ? -16.171 1.640 12.023 1.00 96.88 96 CYS A O 1
ATOM 776 N N . LEU A 1 97 ? -14.727 2.341 13.611 1.00 96.38 97 LEU A N 1
ATOM 777 C CA . LEU A 1 97 ? -15.180 1.424 14.663 1.00 96.38 97 LEU A CA 1
ATOM 778 C C . LEU A 1 97 ? -16.634 1.706 15.068 1.00 96.38 97 LEU A C 1
ATOM 780 O O . LEU A 1 97 ? -17.458 0.796 15.050 1.00 96.38 97 LEU A O 1
ATOM 784 N N . GLU A 1 98 ? -16.974 2.967 15.363 1.00 96.94 98 GLU A N 1
ATOM 785 C CA . GLU A 1 98 ? -18.334 3.376 15.761 1.00 96.94 98 GLU A CA 1
ATOM 786 C C . GLU A 1 98 ? -19.394 3.014 14.710 1.00 96.94 98 GLU A C 1
ATOM 788 O O . GLU A 1 98 ? -20.512 2.637 15.057 1.00 96.94 98 GLU A O 1
ATOM 793 N N . LYS A 1 99 ? -19.060 3.140 13.419 1.00 96.50 99 LYS A N 1
ATOM 794 C CA . LYS A 1 99 ? -19.993 2.888 12.311 1.00 96.50 99 LYS A CA 1
ATOM 795 C C . LYS A 1 99 ? -19.905 1.480 11.722 1.00 96.50 99 LYS A C 1
ATOM 797 O O . LYS A 1 99 ? -20.659 1.181 10.801 1.00 96.50 99 LYS A O 1
ATOM 802 N N . ASN A 1 100 ? -19.009 0.627 12.221 1.00 96.31 100 ASN A N 1
ATOM 803 C CA . ASN A 1 100 ? -18.745 -0.704 11.670 1.00 96.31 100 ASN A CA 1
ATOM 804 C C . ASN A 1 100 ? -18.417 -0.676 10.155 1.00 96.31 100 ASN A C 1
ATOM 806 O O . ASN A 1 100 ? -18.957 -1.446 9.351 1.00 96.31 100 ASN A O 1
ATOM 810 N N . MET A 1 101 ? -17.542 0.252 9.756 1.00 97.25 101 MET A N 1
ATOM 811 C CA . MET A 1 101 ? -17.137 0.479 8.364 1.00 97.25 101 MET A CA 1
ATOM 812 C C . MET A 1 101 ? -15.631 0.289 8.179 1.00 97.25 101 MET A C 1
ATOM 814 O O . MET A 1 101 ? -14.846 0.553 9.083 1.00 97.25 101 MET A O 1
ATOM 818 N N . PHE A 1 102 ? -15.228 -0.108 6.976 1.00 96.75 102 PHE A N 1
ATOM 819 C CA . PHE A 1 102 ? -13.844 -0.077 6.515 1.00 96.75 102 PHE A CA 1
ATOM 820 C C . PHE A 1 102 ? -13.654 1.014 5.459 1.00 96.75 102 PHE A C 1
ATOM 822 O O . PHE A 1 102 ? -14.611 1.454 4.810 1.00 96.75 102 PHE A O 1
ATOM 829 N N . ILE A 1 103 ? -12.406 1.431 5.264 1.00 97.56 103 ILE A N 1
ATOM 830 C CA . ILE A 1 103 ? -12.046 2.408 4.234 1.00 97.56 103 ILE A CA 1
ATOM 831 C C . ILE A 1 103 ? -11.634 1.649 2.975 1.00 97.56 103 ILE A C 1
ATOM 833 O O . ILE A 1 103 ? -10.719 0.829 3.011 1.00 97.56 103 ILE A O 1
ATOM 837 N N . LEU A 1 104 ? -12.314 1.900 1.861 1.00 97.25 104 LEU A N 1
ATOM 838 C CA . LEU A 1 104 ? -11.916 1.382 0.560 1.00 97.25 104 LEU A CA 1
ATOM 839 C C . LEU A 1 104 ? -10.840 2.300 -0.016 1.00 97.25 104 LEU A C 1
ATOM 841 O O . LEU A 1 104 ? -11.092 3.488 -0.234 1.00 97.25 104 LEU A O 1
ATOM 845 N N . CYS A 1 105 ? -9.667 1.742 -0.294 1.00 96.69 105 CYS A N 1
ATOM 846 C CA . CYS A 1 105 ? -8.527 2.490 -0.802 1.00 96.69 105 CYS A CA 1
ATOM 847 C C . CYS A 1 105 ? -7.958 1.854 -2.068 1.00 96.69 105 CYS A C 1
ATOM 849 O O . CYS A 1 105 ? -7.967 0.638 -2.249 1.00 96.69 105 CYS A O 1
ATOM 851 N N . GLN A 1 106 ? -7.390 2.696 -2.919 1.00 96.12 106 GLN A N 1
ATOM 852 C CA . GLN A 1 106 ? -6.439 2.292 -3.937 1.00 96.12 106 GLN A CA 1
ATOM 853 C C . GLN A 1 106 ? -5.031 2.381 -3.340 1.00 96.12 106 GLN A C 1
ATOM 855 O O . GLN A 1 106 ? -4.609 3.441 -2.885 1.00 96.12 106 GLN A O 1
ATOM 860 N N . PHE A 1 107 ? -4.307 1.267 -3.328 1.00 95.62 107 PHE A N 1
ATOM 861 C CA . PHE A 1 107 ? -2.954 1.170 -2.797 1.00 95.62 107 PHE A CA 1
ATOM 862 C C . PHE A 1 107 ? -1.936 0.940 -3.910 1.00 95.62 107 PHE A C 1
ATOM 864 O O . PHE A 1 107 ? -2.054 0.002 -4.702 1.00 95.62 107 PHE A O 1
ATOM 871 N N . THR A 1 108 ? -0.897 1.770 -3.920 1.00 95.31 108 THR A N 1
ATOM 872 C CA . THR A 1 108 ? 0.267 1.621 -4.796 1.00 95.31 108 THR A CA 1
ATOM 873 C C . THR A 1 108 ? 1.512 1.469 -3.935 1.00 95.31 108 THR A C 1
ATOM 875 O O . THR A 1 108 ? 1.919 2.406 -3.258 1.00 95.31 108 THR A O 1
ATOM 878 N N . ALA A 1 109 ? 2.137 0.290 -3.951 1.00 92.00 109 ALA A N 1
ATOM 879 C CA . ALA A 1 109 ? 3.245 -0.006 -3.040 1.00 92.00 109 ALA A CA 1
ATOM 880 C C . ALA A 1 109 ? 4.536 0.752 -3.390 1.00 92.00 109 ALA A C 1
ATOM 882 O O . ALA A 1 109 ? 5.275 1.178 -2.509 1.00 92.00 109 ALA A O 1
ATOM 883 N N . ARG A 1 110 ? 4.841 0.887 -4.686 1.00 92.69 110 ARG A N 1
ATOM 884 C CA . ARG A 1 110 ? 6.048 1.567 -5.181 1.00 92.69 110 ARG A CA 1
ATOM 885 C C . ARG A 1 110 ? 5.832 2.119 -6.586 1.00 92.69 110 ARG A C 1
ATOM 887 O O . ARG A 1 110 ? 4.879 1.745 -7.270 1.00 92.69 110 ARG A O 1
ATOM 894 N N . ARG A 1 111 ? 6.736 2.990 -7.042 1.00 92.00 111 ARG A N 1
ATOM 895 C CA . ARG A 1 111 ? 6.647 3.577 -8.387 1.00 92.00 111 ARG A CA 1
ATOM 896 C C . ARG A 1 111 ? 6.675 2.477 -9.451 1.00 92.00 111 ARG A C 1
ATOM 898 O O . ARG A 1 111 ? 7.372 1.475 -9.288 1.00 92.00 111 ARG A O 1
ATOM 905 N N . ASN A 1 112 ? 5.930 2.687 -10.536 1.00 90.00 112 ASN A N 1
ATOM 906 C CA . ASN A 1 112 ? 5.803 1.749 -11.660 1.00 90.00 112 ASN A CA 1
ATOM 907 C C . ASN A 1 112 ? 5.277 0.364 -11.232 1.00 90.00 112 ASN A C 1
ATOM 909 O O . ASN A 1 112 ? 5.716 -0.668 -11.749 1.00 90.00 112 ASN A O 1
ATOM 913 N N . THR A 1 113 ? 4.366 0.331 -10.254 1.00 90.62 113 THR A N 1
ATOM 914 C CA . THR A 1 113 ? 3.581 -0.869 -9.943 1.00 90.62 113 THR A CA 1
ATOM 915 C C . THR A 1 113 ? 2.097 -0.606 -10.134 1.00 90.62 113 THR A C 1
ATOM 917 O O . THR A 1 113 ? 1.633 0.483 -9.797 1.00 90.62 113 THR A O 1
ATOM 920 N N . PRO A 1 114 ? 1.349 -1.593 -10.661 1.00 91.31 114 PRO A N 1
ATOM 921 C CA . PRO A 1 114 ? -0.083 -1.446 -10.820 1.00 91.31 114 PRO A CA 1
ATOM 922 C C . PRO A 1 114 ? -0.755 -1.334 -9.442 1.00 91.31 114 PRO A C 1
ATOM 924 O O . PRO A 1 114 ? -0.393 -2.084 -8.522 1.00 91.31 114 PRO A O 1
ATOM 927 N N . PRO A 1 115 ? -1.726 -0.421 -9.296 1.00 94.19 115 PRO A N 1
ATOM 928 C CA . PRO A 1 115 ? -2.444 -0.210 -8.055 1.00 94.19 115 PRO A CA 1
ATOM 929 C C . PRO A 1 115 ? -3.347 -1.402 -7.747 1.00 94.19 115 PRO A C 1
ATOM 931 O O . PRO A 1 115 ? -3.744 -2.162 -8.634 1.00 94.19 115 PRO A O 1
ATOM 934 N N . ARG A 1 116 ? -3.689 -1.565 -6.472 1.00 93.44 116 ARG A N 1
ATOM 935 C CA . ARG A 1 116 ? -4.621 -2.593 -6.002 1.00 93.44 116 ARG A CA 1
ATOM 936 C C . ARG A 1 116 ? -5.704 -1.965 -5.151 1.00 93.44 116 ARG A C 1
ATOM 938 O O . ARG A 1 116 ? -5.437 -1.017 -4.420 1.00 93.44 116 ARG A O 1
ATOM 945 N N . LEU A 1 117 ? -6.906 -2.516 -5.229 1.00 94.81 117 LEU A N 1
ATOM 946 C CA . LEU A 1 117 ? -7.949 -2.203 -4.263 1.00 94.81 117 LEU A CA 1
ATOM 947 C C . LEU A 1 117 ? -7.635 -2.927 -2.958 1.00 94.81 117 LEU A C 1
ATOM 949 O O . LEU A 1 117 ? -7.324 -4.116 -2.982 1.00 94.81 117 LEU A O 1
ATOM 953 N N . VAL A 1 118 ? -7.696 -2.190 -1.855 1.00 96.00 118 VAL A N 1
ATOM 954 C CA . VAL A 1 118 ? -7.479 -2.700 -0.501 1.00 96.00 118 VAL A CA 1
ATOM 955 C C . VAL A 1 118 ? -8.558 -2.162 0.432 1.00 96.00 118 VAL A C 1
ATOM 957 O O . VAL A 1 118 ? -9.092 -1.066 0.227 1.00 96.00 118 VAL A O 1
ATOM 960 N N . ALA A 1 119 ? -8.867 -2.925 1.469 1.00 96.31 119 ALA A N 1
ATOM 961 C CA . ALA A 1 119 ? -9.744 -2.520 2.552 1.00 96.31 119 ALA A CA 1
ATOM 962 C C . ALA A 1 119 ? -8.906 -2.202 3.795 1.00 96.31 119 ALA A C 1
ATOM 964 O O . ALA A 1 119 ? -8.170 -3.052 4.284 1.00 96.31 119 ALA A O 1
ATOM 965 N N . LEU A 1 120 ? -9.027 -0.984 4.325 1.00 96.69 120 LEU A N 1
ATOM 966 C CA . LEU A 1 120 ? -8.471 -0.625 5.628 1.00 96.69 120 LEU A CA 1
ATOM 967 C C . LEU A 1 120 ? -9.506 -0.949 6.702 1.00 96.69 120 LEU A C 1
ATOM 969 O O . LEU A 1 120 ? -10.466 -0.201 6.911 1.00 96.69 120 LEU A O 1
ATOM 973 N N . ILE A 1 121 ? -9.316 -2.090 7.351 1.00 95.56 121 ILE A N 1
ATOM 974 C CA . ILE A 1 121 ? -10.181 -2.605 8.408 1.00 95.56 121 ILE A CA 1
ATOM 975 C C . ILE A 1 121 ? -9.740 -1.982 9.734 1.00 95.56 121 ILE A C 1
ATOM 977 O O . ILE A 1 121 ? -8.577 -2.152 10.109 1.00 95.56 121 ILE A O 1
ATOM 981 N N . PRO A 1 122 ? -10.621 -1.267 10.452 1.00 96.38 122 PRO A N 1
ATOM 982 C CA . PRO A 1 122 ? -10.267 -0.695 11.743 1.00 96.38 122 PRO A CA 1
ATOM 983 C C . PRO A 1 122 ? -10.049 -1.798 12.789 1.00 96.38 122 PRO A C 1
ATOM 985 O O . PRO A 1 122 ? -10.869 -2.706 12.916 1.00 96.38 122 PRO A O 1
ATOM 988 N N . GLN A 1 123 ? -8.970 -1.698 13.562 1.00 94.88 123 GLN A N 1
ATOM 989 C CA . GLN A 1 123 ? -8.667 -2.571 14.695 1.00 94.88 123 GLN A CA 1
ATOM 990 C C . GLN A 1 123 ? -8.545 -1.741 15.976 1.00 94.88 123 G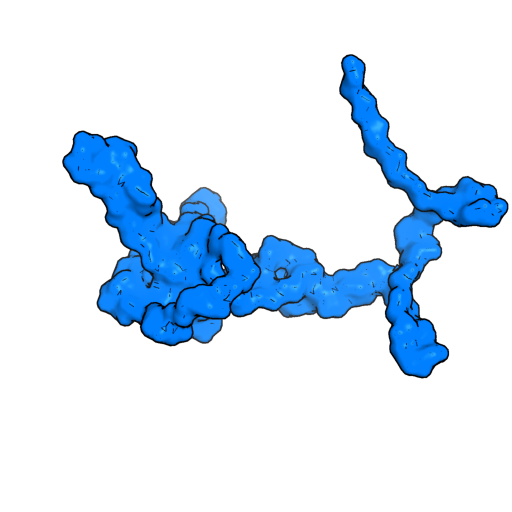LN A C 1
ATOM 992 O O . GLN A 1 123 ? -7.756 -0.797 16.035 1.00 94.88 123 GLN A O 1
ATOM 997 N N . ALA A 1 124 ? -9.312 -2.123 16.998 1.00 92.88 124 ALA A N 1
ATOM 998 C CA . ALA A 1 124 ? -9.212 -1.555 18.337 1.00 92.88 124 ALA A CA 1
ATOM 999 C C . ALA A 1 124 ? -8.053 -2.189 19.127 1.00 92.88 124 ALA A C 1
ATOM 1001 O O . ALA A 1 124 ? -7.670 -3.330 18.873 1.00 92.88 124 ALA A O 1
ATOM 1002 N N . GLU A 1 125 ? -7.507 -1.448 20.093 1.00 90.88 125 GLU A N 1
ATOM 1003 C CA . GLU A 1 125 ? -6.506 -1.984 21.019 1.00 90.88 125 GLU A CA 1
ATOM 1004 C C . GLU A 1 125 ? -7.131 -3.029 21.952 1.00 90.88 125 GLU A C 1
ATOM 1006 O O . GLU A 1 125 ? -8.169 -2.778 22.569 1.00 90.88 125 GLU A O 1
ATOM 1011 N N . GLU A 1 126 ? -6.471 -4.177 22.091 1.00 89.25 126 GLU A N 1
ATOM 1012 C CA . GLU A 1 126 ? -6.841 -5.212 23.057 1.00 89.25 126 GLU A CA 1
ATOM 1013 C C . GLU A 1 126 ? -5.662 -5.501 23.987 1.00 89.25 126 GLU A C 1
ATOM 1015 O O . GLU A 1 126 ? -4.562 -5.827 23.538 1.00 89.25 126 GLU A O 1
ATOM 1020 N N . ILE A 1 127 ? -5.904 -5.390 25.294 1.00 87.56 127 ILE A N 1
ATOM 1021 C CA . ILE A 1 127 ? -4.911 -5.612 26.353 1.00 87.56 127 ILE A CA 1
ATOM 1022 C C . ILE A 1 127 ? -5.224 -6.930 27.062 1.00 87.56 127 ILE A C 1
ATOM 1024 O O . ILE A 1 127 ? -6.391 -7.265 27.299 1.00 87.56 127 ILE A O 1
ATOM 1028 N N . ASN A 1 128 ? -4.187 -7.685 27.418 1.00 84.69 128 ASN A N 1
ATOM 1029 C CA . ASN A 1 128 ? -4.340 -8.934 28.142 1.00 84.69 128 ASN A CA 1
ATOM 1030 C C . ASN A 1 128 ? -4.869 -8.665 29.552 1.00 84.69 128 ASN A C 1
ATOM 1032 O O . ASN A 1 128 ? -4.280 -7.928 30.337 1.00 84.69 128 ASN A O 1
ATOM 1036 N N . LYS A 1 129 ? -5.973 -9.323 29.921 1.00 83.62 129 LYS A N 1
ATOM 1037 C CA . LYS A 1 129 ? -6.554 -9.199 31.268 1.00 83.62 129 LYS A CA 1
ATOM 1038 C C . LYS A 1 129 ? -5.620 -9.712 32.370 1.00 83.62 129 LYS A C 1
ATOM 1040 O O . LYS A 1 129 ? -5.820 -9.362 33.528 1.00 83.62 129 LYS A O 1
ATOM 1045 N N . LYS A 1 130 ? -4.660 -10.582 32.030 1.00 84.19 130 LYS A N 1
ATOM 1046 C CA . LYS A 1 130 ? -3.724 -11.192 32.987 1.00 84.19 130 LYS A CA 1
ATOM 1047 C C . LYS A 1 130 ? -2.428 -10.402 33.158 1.00 84.19 130 LYS A C 1
ATOM 1049 O O . LYS A 1 130 ? -1.863 -10.440 34.244 1.00 84.19 130 LYS A O 1
ATOM 1054 N N . ASP A 1 131 ? -1.981 -9.707 32.116 1.00 82.62 131 ASP A N 1
ATOM 1055 C CA . ASP A 1 131 ? -0.787 -8.864 32.146 1.00 82.62 131 ASP A CA 1
ATOM 1056 C C . ASP A 1 131 ? -1.085 -7.540 31.421 1.00 82.62 131 ASP A C 1
ATOM 1058 O O . ASP A 1 131 ? -1.188 -7.528 30.195 1.00 82.62 131 ASP A O 1
ATOM 1062 N N . PRO A 1 132 ? -1.225 -6.417 32.146 1.00 74.31 132 PRO A N 1
ATOM 1063 C CA . PRO A 1 132 ? -1.519 -5.115 31.551 1.00 74.31 132 PRO A CA 1
ATOM 1064 C C . PRO A 1 132 ? -0.451 -4.609 30.570 1.00 74.31 132 PRO A C 1
ATOM 1066 O O . PRO A 1 132 ? -0.731 -3.689 29.803 1.00 74.31 132 PRO A O 1
ATOM 1069 N N . ASN A 1 133 ? 0.764 -5.168 30.600 1.00 80.19 133 ASN A N 1
ATOM 1070 C CA . ASN A 1 133 ? 1.832 -4.811 29.665 1.00 80.19 133 ASN A CA 1
ATOM 1071 C C . ASN A 1 133 ? 1.777 -5.617 28.360 1.00 80.19 133 ASN A C 1
ATOM 1073 O O . ASN A 1 133 ? 2.465 -5.268 27.400 1.00 80.19 133 ASN A O 1
ATOM 1077 N N . ASP A 1 134 ? 0.968 -6.676 28.313 1.00 83.38 134 ASP A N 1
ATOM 1078 C CA . ASP A 1 134 ? 0.821 -7.538 27.148 1.00 83.38 134 ASP A CA 1
ATOM 1079 C C . ASP A 1 134 ? -0.345 -7.059 26.269 1.00 83.38 134 ASP A C 1
ATOM 1081 O O . ASP A 1 134 ? -1.513 -7.056 26.671 1.00 83.38 134 ASP A O 1
ATOM 1085 N N . ARG A 1 135 ? -0.020 -6.620 25.049 1.00 79.25 135 ARG A N 1
ATOM 1086 C CA . ARG A 1 135 ? -0.995 -6.157 24.053 1.00 79.25 135 ARG A CA 1
ATOM 1087 C C . ARG A 1 135 ? -1.319 -7.298 23.093 1.00 79.25 135 ARG A C 1
ATOM 1089 O O . ARG A 1 135 ? -0.453 -7.713 22.328 1.00 79.25 135 ARG A O 1
ATOM 1096 N N . LEU A 1 136 ? -2.576 -7.745 23.072 1.00 83.06 136 LEU A N 1
ATOM 1097 C CA . LEU A 1 136 ? -3.060 -8.744 22.111 1.00 83.06 136 LEU A CA 1
ATOM 1098 C C . LEU A 1 136 ? -3.243 -8.143 20.715 1.00 83.06 136 LEU A C 1
ATOM 1100 O O . LEU A 1 136 ? -2.961 -8.803 19.717 1.00 83.06 136 LEU A O 1
ATOM 1104 N N . ALA A 1 137 ? -3.709 -6.895 20.645 1.00 86.31 137 ALA A N 1
ATOM 1105 C CA . ALA A 1 137 ? -3.924 -6.189 19.390 1.00 86.31 137 ALA A CA 1
ATOM 1106 C C . ALA A 1 137 ? -3.557 -4.710 19.527 1.00 86.31 137 ALA A C 1
ATOM 1108 O O . ALA A 1 137 ? -3.948 -4.045 20.485 1.00 86.31 137 ALA A O 1
ATOM 1109 N N . SER A 1 138 ? -2.821 -4.187 18.546 1.00 88.19 138 SER A N 1
ATOM 1110 C CA . SER A 1 138 ? -2.477 -2.765 18.463 1.00 88.19 138 SER A CA 1
ATOM 1111 C C . SER A 1 138 ? -3.606 -1.954 17.829 1.00 88.19 138 SER A C 1
ATOM 1113 O O . SER A 1 138 ? -4.255 -2.414 16.889 1.00 88.19 138 SER A O 1
ATOM 1115 N N . ASN A 1 139 ? -3.785 -0.712 18.276 1.00 92.06 139 ASN A N 1
ATOM 1116 C CA . ASN A 1 139 ? -4.716 0.231 17.658 1.00 92.06 139 ASN A CA 1
ATOM 1117 C C . ASN A 1 139 ? -4.244 0.619 16.245 1.00 92.06 139 ASN A C 1
ATOM 1119 O O . ASN A 1 139 ? -3.122 1.106 16.096 1.00 92.06 139 ASN A O 1
ATOM 1123 N N . GLY A 1 140 ? -5.060 0.427 15.208 1.00 95.31 140 GLY A N 1
ATOM 1124 C CA . GLY A 1 140 ? -4.692 0.835 13.847 1.00 95.31 140 GLY A CA 1
ATOM 1125 C C . GLY A 1 140 ? -5.596 0.278 12.757 1.00 95.31 140 GLY A C 1
ATOM 1126 O O . GLY A 1 140 ? -6.745 -0.066 13.021 1.00 95.31 140 GLY A O 1
ATOM 1127 N N . PHE A 1 141 ? -5.086 0.191 11.525 1.00 96.44 141 PHE A N 1
ATOM 1128 C CA . PHE A 1 141 ? -5.820 -0.441 10.426 1.00 96.44 141 PHE A CA 1
ATOM 1129 C C . PHE A 1 141 ? -5.064 -1.642 9.862 1.00 96.44 141 PHE A C 1
ATOM 1131 O O . PHE A 1 141 ? -3.874 -1.556 9.551 1.00 96.44 141 PHE A O 1
ATOM 1138 N N . HIS A 1 142 ? -5.793 -2.735 9.649 1.00 94.69 142 HIS A N 1
ATOM 1139 C CA . HIS A 1 142 ? -5.343 -3.843 8.813 1.00 94.69 142 HIS A CA 1
ATOM 1140 C C . HIS A 1 142 ? -5.647 -3.550 7.354 1.00 94.69 142 HIS A C 1
ATOM 1142 O O . HIS A 1 142 ? -6.775 -3.225 7.000 1.00 94.69 142 HIS A O 1
ATOM 1148 N N . VAL A 1 143 ? -4.638 -3.683 6.506 1.00 94.38 143 VAL A N 1
ATOM 1149 C CA . VAL A 1 143 ? -4.735 -3.584 5.054 1.00 94.38 143 VAL A CA 1
ATOM 1150 C C . VAL A 1 143 ? -5.040 -4.973 4.521 1.00 94.38 143 VAL A C 1
ATOM 1152 O O . VAL A 1 143 ? -4.159 -5.833 4.535 1.00 94.38 143 VAL A O 1
ATOM 1155 N N . TYR A 1 144 ? -6.271 -5.175 4.073 1.00 88.69 144 TYR A N 1
ATOM 1156 C CA . TYR A 1 144 ? -6.772 -6.414 3.486 1.00 88.69 144 TYR A CA 1
ATOM 1157 C C . TYR A 1 144 ? -6.872 -6.307 1.964 1.00 88.69 144 TYR A C 1
ATOM 1159 O O . TYR A 1 144 ? -7.341 -5.250 1.478 1.00 88.69 144 TYR A O 1
#

Fo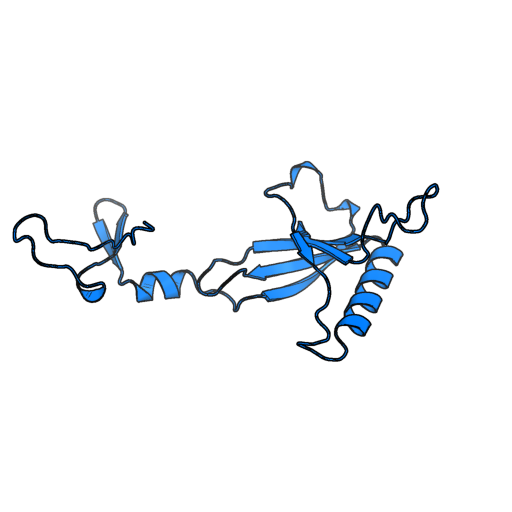ldseek 3Di:
DDDDDDDFDADPPPRHTDDLQNDWDWDQDPNDIDIHRPVRLLVVLADDAADKDFPFKDAPVVDDPVVDDDAKDWDDDDCVVPPCRNVVQVVVLVVCVVRNMWTWIWGDHHRSHHTDTWTFGFDDWDADPVDRVRTPDDGGTITD

Secondary structure (DSSP, 8-state):
-PPPP----B-TTT-PBPPGGG--EEEEETTEEEEE-HHHHHHHT-SS-SEEEEEEEEEGGG--GGG--S--EEE---TTTSTTHHHHHHHHHHHHHHHTEEEEEEEE-STT---EEEEEEEE--EE-SS-TT-EEE-SEEEE-

pLDDT: mean 92.56, std 4.92, range [62.06, 97.56]

InterPro domains:
  IPR006164 Ku70/Ku80, DNA-binding domain [PF02735] (4-142)
  IPR006164 Ku70/Ku80, DNA-binding domain [SM00559] (15-141)
  IPR016194 SPOC-like, C-terminal domain superfamily [G3DSA:2.40.290.10] (27-144)
  IPR016194 SPOC-like, C-terminal domain superfamily [SSF100939] (4-129)

Organism: NCBI:txid392030

Radius of gyration: 23.1 Å; chains: 1; bounding box: 56×32×68 Å

Sequence (144 aa):
METKLVTKHYLPETAEILMPSDIQYGVDVSNRRVLFDADEIKAIKKFTDPGFQILGFKNLSCLLPHHYVKPGHFIYPDEKYIEGSSCLFNALLKKCLEKNMFILCQFTARRNTPPRLVALIPQAEEINKKDPNDRLASNGFHVY